Protein AF-A0A849Q627-F1 (afdb_monomer)

Solvent-accessible surface area (backbone atoms only — not comparable to full-atom values): 8346 Å² total; per-residue (Å²): 133,86,80,82,82,82,82,82,79,81,89,58,60,52,47,78,46,69,71,85,58,70,76,41,49,43,70,43,82,43,77,46,55,59,57,72,51,45,88,79,67,60,60,74,44,41,39,39,36,48,64,76,89,47,71,41,65,49,76,66,38,73,50,62,48,81,61,62,48,79,28,56,30,35,42,39,38,34,39,72,90,69,40,69,33,77,47,74,48,75,36,41,29,35,70,74,79,76,76,93,80,70,98,64,100,67,79,82,80,80,78,78,82,77,79,82,85,78,80,81,88,77,82,79,84,83,131

pLDDT: mean 76.51, std 18.68, range [33.34, 95.0]

Secondary structure (DSSP, 8-state):
--------PPPPPPEEEE-----EETTSEEEE-EEEE-SS-PPPEEEEE-SSS-EE-SSSEEEE--S-EEEEEEEEEE-TTS-EEEEEEEEEEEPPPP-TT--------------------------

Sequence (127 aa):
MDTVTIEVHANGLPVVEITPTPAVVMGDTVSFDAEVSDEDGDTLTFLWDFGDDGISTWEAAKHIFVEPGTYTVTLTVTDSEGGVTVRTIEVVVEKPKKDDDDESPGFGTVIVMVSLASALVLLRRRR

Nearest PDB structures (foldseek):
  4tn9-assembly1_A  TM=9.210E-01  e=3.235E-07  Hathewaya histolytica
  4u6t-assembly1_A  TM=9.391E-01  e=3.816E-07  Hathewaya histolytica
  2y72-assembly2_B  TM=8.318E-01  e=6.265E-07  Hathewaya histolytica
  6aem-assembly2_B  TM=8.366E-01  e=5.080E-06  Vibrio anguillarum
  4l9d-assembly2_B  TM=8.098E-01  e=1.296E-05  Vibrio cholerae M66-2

Foldseek 3Di:
DDDDDDDDDDFFAKDKDWDDDEEEEAFDKDKTAIDIDGPVPFDKWKWKDFQPNDIDGDNIDIDGHHDFDKTKIKMWMAGPVGHIDIDIDIYGYDYPPPPPPDPDPDDPDPPPPPPPPDDDDDPPDDD

Radius of gyration: 21.48 Å; Cα contacts (8 Å, |Δi|>4): 204; chains: 1; bounding box: 55×17×81 Å

Structure (mmCIF, N/CA/C/O backbone):
data_AF-A0A849Q627-F1
#
_entry.id   AF-A0A849Q627-F1
#
loop_
_atom_site.group_PDB
_atom_site.id
_atom_site.type_symbol
_atom_site.label_atom_id
_atom_site.label_alt_id
_atom_site.label_comp_id
_atom_site.label_asym_id
_atom_site.label_entity_id
_atom_site.label_seq_id
_atom_site.pdbx_PDB_ins_code
_atom_site.Cartn_x
_atom_site.Cartn_y
_atom_site.Cartn_z
_atom_site.occupancy
_atom_site.B_iso_or_equiv
_atom_site.auth_seq_id
_atom_site.auth_comp_id
_atom_site.auth_asym_id
_atom_site.auth_atom_id
_atom_site.pdbx_PDB_model_num
ATOM 1 N N . MET A 1 1 ? 30.289 -2.653 -44.466 1.00 57.47 1 MET A N 1
ATOM 2 C CA . MET A 1 1 ? 30.068 -1.916 -43.210 1.00 57.47 1 MET A CA 1
ATOM 3 C C . MET A 1 1 ? 28.772 -2.457 -42.666 1.00 57.47 1 MET A C 1
ATOM 5 O O . MET A 1 1 ? 27.744 -2.182 -43.265 1.00 57.47 1 MET A O 1
ATOM 9 N N . ASP A 1 2 ? 28.843 -3.322 -41.661 1.00 55.00 2 ASP A N 1
ATOM 10 C CA . ASP A 1 2 ? 27.645 -3.836 -41.003 1.00 55.00 2 ASP A CA 1
ATOM 11 C C . ASP A 1 2 ? 27.093 -2.737 -40.106 1.00 55.00 2 ASP A C 1
ATOM 13 O O . ASP A 1 2 ? 27.790 -2.207 -39.239 1.00 55.00 2 ASP A O 1
ATOM 17 N N . THR A 1 3 ? 25.864 -2.327 -40.381 1.00 57.28 3 THR A N 1
ATOM 18 C CA . THR A 1 3 ? 25.153 -1.370 -39.546 1.00 57.28 3 THR A CA 1
ATOM 19 C C . THR A 1 3 ? 24.604 -2.136 -38.350 1.00 57.28 3 THR A C 1
ATOM 21 O O . THR A 1 3 ? 23.775 -3.025 -38.512 1.00 57.28 3 THR A O 1
ATOM 24 N N . VAL A 1 4 ? 25.084 -1.810 -37.151 1.00 58.69 4 VAL A N 1
ATOM 25 C CA . VAL A 1 4 ? 24.445 -2.243 -35.906 1.00 58.69 4 VAL A CA 1
ATOM 26 C C . VAL A 1 4 ? 23.244 -1.331 -35.696 1.00 58.69 4 VAL A C 1
ATOM 28 O O . VAL A 1 4 ? 23.407 -0.134 -35.460 1.00 58.69 4 VAL A O 1
ATOM 31 N N . THR A 1 5 ? 22.042 -1.878 -35.831 1.00 55.19 5 THR A N 1
ATOM 32 C CA . THR A 1 5 ? 20.817 -1.177 -35.448 1.00 55.19 5 THR A CA 1
ATOM 33 C C . THR A 1 5 ? 20.731 -1.196 -33.926 1.00 55.19 5 THR A C 1
ATOM 35 O O . THR A 1 5 ? 20.692 -2.268 -33.327 1.00 55.19 5 THR A O 1
ATOM 38 N N . ILE A 1 6 ? 20.749 -0.022 -33.295 1.00 59.06 6 ILE A N 1
ATOM 39 C CA . ILE A 1 6 ? 20.384 0.111 -31.882 1.00 59.06 6 ILE A CA 1
ATOM 40 C C . ILE A 1 6 ? 18.873 0.309 -31.862 1.00 59.06 6 ILE A C 1
ATOM 42 O O . ILE A 1 6 ? 18.385 1.367 -32.258 1.00 59.06 6 ILE A O 1
ATOM 46 N N . GLU A 1 7 ? 18.139 -0.725 -31.471 1.00 62.50 7 GLU A N 1
ATOM 47 C CA . GLU A 1 7 ? 16.712 -0.602 -31.195 1.00 62.50 7 GLU A CA 1
ATOM 48 C C . GLU A 1 7 ? 16.558 0.040 -29.815 1.00 62.50 7 GLU A C 1
ATOM 50 O O . GLU A 1 7 ? 17.022 -0.496 -28.812 1.00 62.50 7 GLU A O 1
ATOM 55 N N . VAL A 1 8 ? 15.966 1.234 -29.777 1.00 60.19 8 VAL A N 1
ATOM 56 C CA . VAL A 1 8 ? 15.510 1.851 -28.529 1.00 60.19 8 VAL A CA 1
ATOM 57 C C . VAL A 1 8 ? 14.092 1.342 -28.304 1.00 60.19 8 VAL A C 1
ATOM 59 O O . VAL A 1 8 ? 13.193 1.723 -29.055 1.00 60.19 8 VAL A O 1
ATOM 62 N N . HIS A 1 9 ? 13.904 0.463 -27.319 1.00 66.44 9 HIS A N 1
ATOM 63 C CA . HIS A 1 9 ? 12.573 0.155 -26.799 1.00 66.44 9 HIS A CA 1
ATOM 64 C C . HIS A 1 9 ? 12.172 1.267 -25.824 1.00 66.44 9 HIS A C 1
ATOM 66 O O . HIS A 1 9 ? 13.022 1.796 -25.107 1.00 66.44 9 HIS A O 1
ATOM 72 N N . ALA A 1 10 ? 10.912 1.691 -25.856 1.00 74.19 10 ALA A N 1
ATOM 73 C CA . ALA A 1 10 ? 10.390 2.604 -24.847 1.00 74.19 10 ALA A CA 1
ATOM 74 C C . ALA A 1 10 ? 9.863 1.760 -23.685 1.00 74.19 10 ALA A C 1
ATOM 76 O O . ALA A 1 10 ? 9.032 0.900 -23.945 1.00 74.19 10 ALA A O 1
ATOM 77 N N . ASN A 1 11 ? 10.324 2.023 -22.460 1.00 78.31 11 ASN A N 1
ATOM 78 C CA . ASN A 1 11 ? 9.850 1.326 -21.263 1.00 78.31 11 ASN A CA 1
ATOM 79 C C . ASN A 1 11 ? 8.341 1.574 -21.043 1.00 78.31 11 ASN A C 1
ATOM 81 O O . ASN A 1 11 ? 7.889 2.730 -21.021 1.00 78.31 11 ASN A O 1
ATOM 85 N N . GLY A 1 12 ? 7.579 0.499 -20.890 1.00 79.56 12 GLY A N 1
ATOM 86 C CA . GLY A 1 12 ? 6.1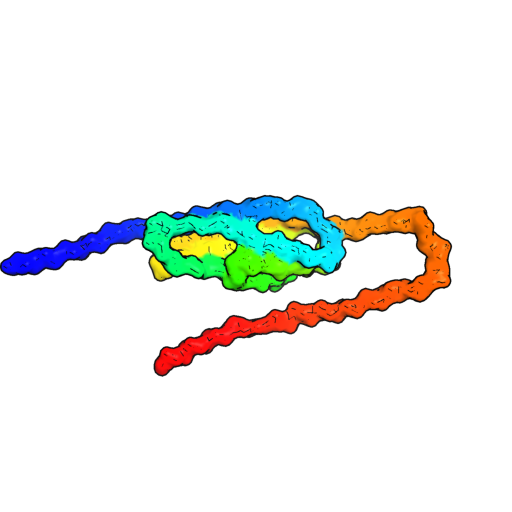91 0.458 -20.473 1.00 79.56 12 GLY A CA 1
ATOM 87 C C . GLY A 1 12 ? 6.078 0.429 -18.952 1.00 79.56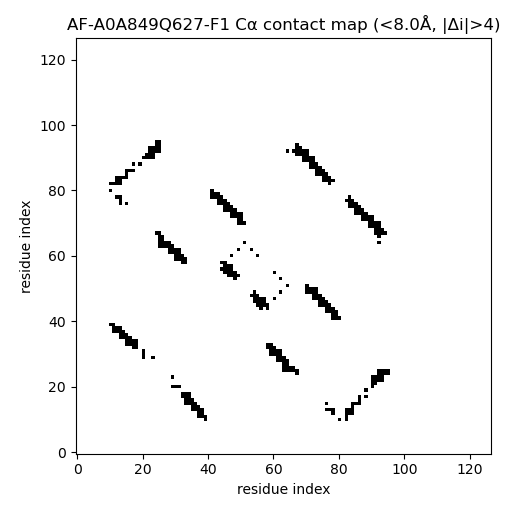 12 GLY A C 1
ATOM 88 O O . GLY A 1 12 ? 6.537 -0.481 -18.284 1.00 79.56 12 GLY A O 1
ATOM 89 N N . LEU A 1 13 ? 5.407 1.433 -18.384 1.00 81.62 13 LEU A N 1
ATOM 90 C CA . LEU A 1 13 ? 5.241 1.527 -16.932 1.00 81.62 13 LEU A CA 1
ATOM 91 C C . LEU A 1 13 ? 4.431 0.344 -16.365 1.00 81.62 13 LEU A C 1
ATOM 93 O O . LEU A 1 13 ? 3.428 -0.048 -16.975 1.00 81.62 13 LEU A O 1
ATOM 97 N N . PRO A 1 14 ? 4.734 -0.114 -15.137 1.00 82.62 14 PRO A N 1
ATOM 98 C CA . PRO A 1 14 ? 3.969 -1.171 -14.493 1.00 82.62 14 PRO A CA 1
ATOM 99 C C . PRO A 1 14 ? 2.525 -0.727 -14.229 1.00 82.62 14 PRO A C 1
ATOM 101 O O . PRO A 1 14 ? 2.262 0.370 -13.729 1.00 82.62 14 PRO A O 1
ATOM 104 N N . VAL A 1 15 ? 1.561 -1.594 -14.507 1.00 84.12 15 VAL A N 1
ATOM 105 C CA . VAL A 1 15 ? 0.149 -1.411 -14.154 1.00 84.12 15 VAL A CA 1
ATOM 106 C C . VAL A 1 15 ? -0.093 -2.051 -12.794 1.00 84.12 15 VAL A C 1
ATOM 108 O O . VAL A 1 15 ? 0.247 -3.211 -12.585 1.00 84.12 15 VAL A O 1
ATOM 111 N N . VAL A 1 16 ? -0.676 -1.285 -11.870 1.00 87.06 16 VAL A N 1
ATOM 112 C CA . VAL A 1 16 ? -0.906 -1.697 -10.479 1.00 87.06 16 VAL A CA 1
ATOM 113 C C . VAL A 1 16 ? -2.373 -1.503 -10.123 1.00 87.06 16 VAL A C 1
ATOM 115 O O . VAL A 1 16 ? -2.895 -0.385 -10.219 1.00 87.06 16 VAL A O 1
ATOM 118 N N . GLU A 1 17 ? -2.995 -2.571 -9.637 1.00 83.81 17 GLU A N 1
ATOM 119 C CA . GLU A 1 17 ? -4.340 -2.587 -9.072 1.00 83.81 17 GLU A CA 1
ATOM 120 C C . GLU A 1 17 ? -4.281 -3.108 -7.631 1.00 83.81 17 GLU A C 1
ATOM 122 O O . GLU A 1 17 ? -3.710 -4.161 -7.351 1.00 83.81 17 GLU A O 1
ATOM 127 N N . ILE A 1 18 ? -4.860 -2.353 -6.695 1.00 80.81 18 ILE A N 1
ATOM 128 C CA . ILE A 1 18 ? -4.949 -2.750 -5.286 1.00 80.81 18 ILE A CA 1
ATOM 129 C C . ILE A 1 18 ? -6.396 -3.147 -5.010 1.00 80.81 18 ILE A C 1
ATOM 131 O O . ILE A 1 18 ? -7.304 -2.322 -5.139 1.00 80.81 18 ILE A O 1
ATOM 135 N N . THR A 1 19 ? -6.626 -4.393 -4.602 1.00 74.75 19 THR A N 1
ATOM 136 C CA . THR A 1 19 ? -7.948 -4.814 -4.125 1.00 74.75 19 THR A CA 1
ATOM 137 C C . THR A 1 19 ? -8.274 -4.129 -2.798 1.00 74.75 19 THR A C 1
ATOM 139 O O . THR A 1 19 ? -7.442 -4.142 -1.890 1.00 74.75 19 THR A O 1
ATOM 142 N N . PRO A 1 20 ? -9.469 -3.529 -2.648 1.00 57.28 20 PRO A N 1
ATOM 143 C CA . PRO A 1 20 ? -9.776 -2.736 -1.471 1.00 57.28 20 PRO A CA 1
ATOM 144 C C . PRO A 1 20 ? -9.919 -3.628 -0.240 1.00 57.28 20 PRO A C 1
ATOM 146 O O . PRO A 1 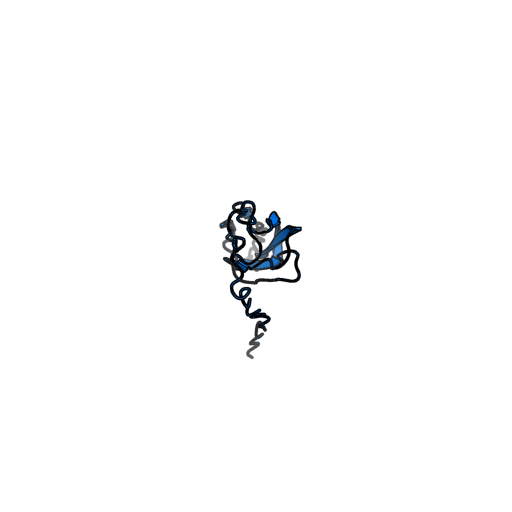20 ? -10.741 -4.547 -0.218 1.00 57.28 20 PRO A O 1
ATOM 149 N N . THR A 1 21 ? -9.184 -3.295 0.815 1.00 67.94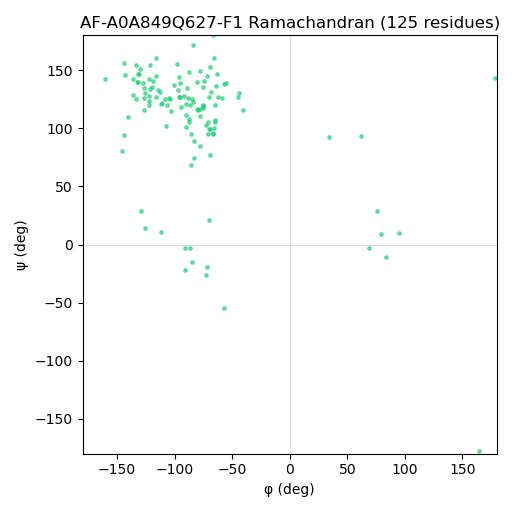 21 THR A N 1
ATOM 150 C CA . THR A 1 21 ? -9.434 -3.834 2.149 1.00 67.94 21 THR A CA 1
ATOM 151 C C . THR A 1 21 ? -10.422 -2.893 2.853 1.00 67.94 21 THR A C 1
ATOM 153 O O . THR A 1 21 ? -10.079 -1.734 3.086 1.00 67.94 21 THR A O 1
ATOM 156 N N . PRO A 1 22 ? -11.675 -3.316 3.124 1.00 68.12 22 PRO A N 1
ATOM 157 C CA . PRO A 1 22 ? -12.680 -2.475 3.783 1.00 68.12 22 PRO A CA 1
ATOM 158 C C . PRO A 1 22 ? -12.293 -2.171 5.240 1.00 68.12 22 PRO A C 1
ATOM 160 O O . PRO A 1 22 ? -11.261 -2.636 5.713 1.00 68.12 22 PRO A O 1
ATOM 163 N N . ALA A 1 23 ? -13.135 -1.406 5.948 1.00 78.75 23 ALA A N 1
ATOM 164 C CA . ALA A 1 23 ? -12.922 -1.026 7.346 1.00 78.75 23 ALA A CA 1
ATOM 165 C C . ALA A 1 23 ? -12.444 -2.203 8.223 1.00 78.75 23 ALA A C 1
ATOM 167 O O . ALA A 1 23 ? -13.039 -3.284 8.208 1.00 78.75 23 ALA A O 1
ATOM 168 N N . VAL A 1 24 ? -11.371 -1.975 8.978 1.00 88.50 24 VAL A N 1
ATOM 169 C CA . VAL A 1 24 ? -10.689 -2.969 9.820 1.00 88.50 24 VAL A CA 1
ATOM 170 C C . VAL A 1 24 ? -10.796 -2.577 11.288 1.00 88.50 24 VAL A C 1
ATOM 172 O O . VAL A 1 24 ? -11.049 -1.418 11.610 1.00 88.50 24 VAL A O 1
ATOM 175 N N . VAL A 1 25 ? -10.592 -3.523 12.198 1.00 89.62 25 VAL A N 1
ATOM 176 C CA . VAL A 1 25 ? -10.573 -3.238 13.638 1.00 89.62 25 VAL A CA 1
ATOM 177 C C . VAL A 1 25 ? -9.131 -3.030 14.095 1.00 89.62 25 VAL A C 1
ATOM 179 O O . VAL A 1 25 ? -8.226 -3.743 13.663 1.00 89.62 25 VAL A O 1
ATOM 182 N N . MET A 1 26 ? -8.897 -2.047 14.968 1.00 90.56 26 MET A N 1
ATOM 183 C CA . MET A 1 26 ? -7.565 -1.813 15.536 1.00 90.56 26 MET A CA 1
ATOM 184 C C . MET A 1 26 ? -7.026 -3.086 16.215 1.00 90.56 26 MET A C 1
ATOM 186 O O . MET A 1 26 ? -7.753 -3.776 16.932 1.00 90.56 26 MET A O 1
ATOM 190 N N . GLY A 1 27 ? -5.741 -3.371 16.027 1.00 87.31 27 GLY A N 1
ATOM 191 C CA . GLY A 1 27 ? -5.083 -4.563 16.566 1.00 87.31 27 GLY A CA 1
ATOM 192 C C . GLY A 1 27 ? -5.241 -5.833 15.720 1.00 87.31 27 GLY A C 1
ATOM 193 O O . GLY A 1 27 ? -4.502 -6.789 15.961 1.00 87.31 27 GLY A O 1
ATOM 194 N N . ASP A 1 28 ? -6.117 -5.845 14.710 1.00 87.88 28 ASP A N 1
ATOM 195 C CA . ASP A 1 28 ? -6.215 -6.965 13.773 1.00 87.88 28 ASP A CA 1
ATOM 196 C C . ASP A 1 28 ? -5.087 -6.931 12.733 1.00 87.88 28 ASP A C 1
ATOM 198 O O . ASP A 1 28 ? -4.592 -5.877 12.329 1.00 87.88 28 ASP A O 1
ATOM 202 N N . THR A 1 29 ? -4.681 -8.117 12.270 1.00 88.81 29 THR A N 1
ATOM 203 C CA . THR A 1 29 ? -3.742 -8.242 11.147 1.00 88.81 29 THR A CA 1
ATOM 204 C C . THR A 1 29 ? -4.477 -8.070 9.827 1.00 88.81 29 THR A C 1
ATOM 206 O O . THR A 1 29 ? -5.297 -8.905 9.447 1.00 88.81 29 THR A O 1
ATOM 209 N N . VAL A 1 30 ? -4.116 -7.024 9.094 1.00 89.00 30 VAL A N 1
ATOM 210 C CA . VAL A 1 30 ? -4.628 -6.705 7.763 1.00 89.00 30 VAL A CA 1
ATOM 211 C C . VAL A 1 30 ? -3.648 -7.226 6.719 1.00 89.00 30 VAL A C 1
ATOM 213 O O . VAL A 1 30 ? -2.440 -7.038 6.859 1.00 89.00 30 VAL A O 1
ATOM 216 N N . SER A 1 31 ? -4.152 -7.908 5.688 1.00 89.44 31 SER A N 1
ATOM 217 C CA . SER A 1 31 ? -3.341 -8.332 4.538 1.00 89.44 31 SER A CA 1
ATOM 218 C C . SER A 1 31 ? -3.568 -7.378 3.371 1.00 89.44 31 SER A C 1
ATOM 220 O O . SER A 1 31 ? -4.700 -6.960 3.123 1.00 89.44 31 SER A O 1
ATOM 222 N N . PHE A 1 32 ? -2.478 -7.022 2.704 1.00 88.12 32 PHE A N 1
ATOM 223 C CA . PHE A 1 32 ? -2.437 -6.156 1.541 1.00 88.12 32 PHE A CA 1
ATOM 224 C C . PHE A 1 32 ? -1.791 -6.921 0.400 1.00 88.12 32 PHE A C 1
ATOM 226 O O . PHE A 1 32 ? -0.657 -7.388 0.517 1.00 88.12 32 PHE A O 1
ATOM 233 N N . ASP A 1 33 ? -2.520 -7.008 -0.699 1.00 87.31 33 ASP A N 1
ATOM 234 C CA . ASP A 1 33 ? -2.100 -7.666 -1.922 1.00 87.31 33 ASP A CA 1
ATOM 235 C C . ASP A 1 33 ? -2.374 -6.704 -3.083 1.00 87.31 33 ASP A C 1
ATOM 237 O O . ASP A 1 33 ? -3.324 -5.912 -3.045 1.00 87.31 33 ASP A O 1
ATOM 241 N N . ALA A 1 34 ? -1.520 -6.750 -4.100 1.00 85.44 34 ALA A N 1
ATOM 242 C CA . ALA A 1 34 ? -1.666 -5.962 -5.313 1.00 85.44 34 ALA A CA 1
ATOM 243 C C . ALA A 1 34 ? -1.485 -6.863 -6.529 1.00 85.44 34 ALA A C 1
ATOM 245 O O . ALA A 1 34 ? -0.605 -7.722 -6.550 1.00 85.44 34 ALA A O 1
ATOM 246 N N . GLU A 1 35 ? -2.309 -6.644 -7.546 1.00 88.50 35 GLU A N 1
ATOM 247 C CA . GLU A 1 35 ? -2.111 -7.238 -8.858 1.00 88.50 35 GLU A CA 1
ATOM 248 C C . GLU A 1 35 ? -1.247 -6.284 -9.674 1.00 88.50 35 GLU A C 1
ATOM 250 O O . GLU A 1 35 ? -1.595 -5.114 -9.866 1.00 88.50 35 GLU A O 1
ATOM 255 N N . VAL A 1 36 ? -0.092 -6.780 -10.116 1.00 88.19 36 VAL A N 1
ATOM 256 C CA . VAL A 1 36 ? 0.872 -5.991 -10.876 1.00 88.19 36 VAL A CA 1
ATOM 257 C C . VAL A 1 36 ? 1.223 -6.701 -12.170 1.00 88.19 36 VAL A C 1
ATOM 259 O O . VAL A 1 36 ? 1.479 -7.904 -12.190 1.00 88.19 36 VAL A O 1
ATOM 262 N N . SER A 1 37 ? 1.232 -5.942 -13.257 1.00 86.38 37 SER A N 1
ATOM 263 C CA . SER A 1 37 ? 1.628 -6.418 -14.577 1.00 86.38 37 SER A CA 1
ATOM 264 C C . SER A 1 37 ? 2.520 -5.396 -15.254 1.00 86.38 37 SER A C 1
ATOM 266 O O . SER A 1 37 ? 2.263 -4.199 -15.158 1.00 86.38 37 SER A O 1
ATOM 268 N N . ASP A 1 38 ? 3.516 -5.882 -15.974 1.00 86.69 38 ASP A N 1
ATOM 269 C CA . ASP A 1 38 ? 4.484 -5.088 -16.715 1.00 86.69 38 ASP A CA 1
ATOM 270 C C . ASP A 1 38 ? 4.607 -5.706 -18.112 1.00 86.69 38 ASP A C 1
ATOM 272 O O . ASP A 1 38 ? 4.770 -6.925 -18.229 1.00 86.69 38 ASP A O 1
ATOM 276 N N . GLU A 1 39 ? 4.397 -4.909 -19.163 1.00 84.00 39 GLU A N 1
ATOM 277 C CA . GLU A 1 39 ? 4.341 -5.423 -20.541 1.00 84.00 39 GLU A CA 1
ATOM 278 C C . GLU A 1 39 ? 5.727 -5.828 -21.064 1.00 84.00 39 GLU A C 1
ATOM 280 O O . GLU A 1 39 ? 5.819 -6.735 -21.898 1.00 84.00 39 GLU A O 1
ATOM 285 N N . ASP A 1 40 ? 6.787 -5.216 -20.534 1.00 85.50 40 ASP A N 1
ATOM 286 C CA . ASP A 1 40 ? 8.182 -5.479 -20.891 1.00 85.50 40 ASP A CA 1
ATOM 287 C C . ASP A 1 40 ? 8.773 -6.662 -20.105 1.00 85.50 40 ASP A C 1
ATOM 289 O O . ASP A 1 40 ? 9.769 -7.273 -20.512 1.00 85.50 40 ASP A O 1
ATOM 293 N N . GLY A 1 41 ? 8.098 -7.075 -19.028 1.00 83.38 41 GLY A N 1
ATOM 294 C CA . GLY A 1 41 ? 8.501 -8.199 -18.189 1.00 83.38 41 GLY A CA 1
ATOM 295 C C . GLY A 1 41 ? 9.676 -7.850 -17.280 1.00 83.38 41 GLY A C 1
ATOM 296 O O . GLY A 1 41 ? 10.474 -8.731 -16.934 1.00 83.38 41 GLY A O 1
ATOM 297 N N . ASP A 1 42 ? 9.790 -6.575 -16.916 1.00 88.44 42 ASP A N 1
ATOM 298 C CA . ASP A 1 42 ? 10.865 -6.063 -16.087 1.00 88.44 42 ASP A CA 1
ATOM 299 C C . ASP A 1 42 ? 10.842 -6.606 -14.655 1.00 88.44 42 ASP A C 1
ATOM 301 O O . ASP A 1 42 ? 9.842 -7.105 -14.128 1.00 88.44 42 ASP A O 1
ATOM 305 N N . THR A 1 43 ? 11.990 -6.508 -13.979 1.00 89.50 43 THR A N 1
ATOM 306 C CA . THR A 1 43 ? 12.053 -6.835 -12.553 1.00 89.50 43 THR A CA 1
ATOM 307 C C . THR A 1 43 ? 11.418 -5.719 -11.740 1.00 89.50 43 THR A C 1
ATOM 309 O O . THR A 1 43 ? 11.920 -4.599 -11.712 1.00 89.50 43 THR A O 1
ATOM 312 N N . LEU A 1 44 ? 10.366 -6.061 -11.002 1.00 92.12 44 LEU A N 1
ATOM 313 C CA . LEU A 1 44 ? 9.618 -5.106 -10.198 1.00 92.12 44 LEU A CA 1
ATOM 314 C C . LEU A 1 44 ? 10.082 -5.085 -8.742 1.00 92.12 44 LEU A C 1
ATOM 316 O O . LEU A 1 44 ? 10.416 -6.107 -8.136 1.00 92.12 44 LEU A O 1
ATOM 320 N N . THR A 1 45 ? 10.063 -3.892 -8.161 1.00 92.06 45 THR A N 1
ATOM 321 C CA . THR A 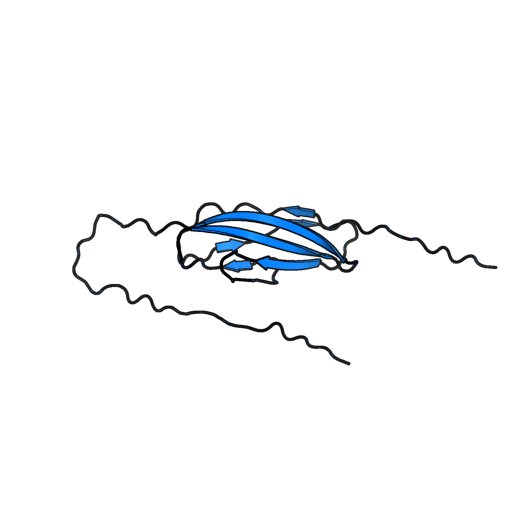1 45 ? 10.314 -3.647 -6.741 1.00 92.06 45 THR A CA 1
ATOM 322 C C . THR A 1 45 ? 9.119 -2.952 -6.114 1.00 92.06 45 THR A C 1
ATOM 324 O O . THR A 1 45 ? 8.495 -2.102 -6.742 1.00 92.06 45 THR A O 1
ATOM 327 N N . PHE A 1 46 ? 8.806 -3.320 -4.872 1.00 92.00 46 PHE A N 1
ATOM 328 C CA . PHE A 1 46 ? 7.596 -2.899 -4.171 1.00 92.00 46 PHE A CA 1
ATOM 329 C C . PHE A 1 46 ? 7.962 -2.111 -2.916 1.00 92.00 46 PHE A C 1
ATOM 331 O O . PHE A 1 46 ? 8.897 -2.472 -2.196 1.00 92.00 46 PHE A O 1
ATOM 338 N N . LEU A 1 47 ? 7.200 -1.058 -2.638 1.00 94.69 47 LEU A N 1
ATOM 339 C CA . LEU A 1 47 ? 7.255 -0.301 -1.397 1.00 94.69 47 LEU A CA 1
ATOM 340 C C . LEU A 1 47 ? 5.839 0.072 -0.967 1.00 94.69 47 LEU A C 1
ATOM 342 O O . LEU A 1 47 ? 5.199 0.928 -1.574 1.00 94.69 47 LEU A O 1
ATOM 346 N N . TRP A 1 48 ? 5.387 -0.561 0.103 1.00 93.81 48 TRP A N 1
ATOM 347 C CA . TRP A 1 48 ? 4.197 -0.191 0.846 1.00 93.81 48 TRP A CA 1
ATOM 348 C C . TRP A 1 48 ? 4.555 0.813 1.940 1.00 93.81 48 TRP A C 1
ATOM 350 O O . TRP A 1 48 ? 5.511 0.598 2.687 1.00 93.81 48 TRP A O 1
ATOM 360 N N . ASP A 1 49 ? 3.747 1.857 2.052 1.00 95.00 49 ASP A N 1
ATOM 361 C CA . ASP A 1 49 ? 3.683 2.805 3.162 1.00 95.00 49 ASP A CA 1
ATOM 362 C C . ASP A 1 49 ? 2.252 2.769 3.706 1.00 95.00 49 ASP A C 1
ATOM 364 O O . ASP A 1 49 ? 1.304 3.007 2.957 1.00 95.00 49 ASP A O 1
ATOM 368 N N . PHE A 1 50 ? 2.075 2.413 4.977 1.00 91.94 50 PHE A N 1
ATOM 369 C CA . PHE A 1 50 ? 0.746 2.248 5.570 1.00 91.94 50 PHE A CA 1
ATOM 370 C C . PHE A 1 50 ? 0.156 3.553 6.124 1.00 91.94 50 PHE A C 1
ATOM 372 O O . PHE A 1 50 ? -0.990 3.554 6.568 1.00 91.94 50 PHE A O 1
ATOM 379 N N . GLY A 1 51 ? 0.897 4.666 6.085 1.00 91.75 51 GLY A N 1
ATOM 380 C CA . GLY A 1 51 ? 0.441 5.967 6.578 1.00 91.75 51 GLY A CA 1
ATOM 381 C C . GLY A 1 51 ? 0.517 6.138 8.100 1.00 91.75 51 GLY A C 1
ATOM 382 O O . GLY A 1 51 ? 0.001 7.125 8.622 1.00 91.75 51 GLY A O 1
ATOM 383 N N . ASP A 1 52 ? 1.150 5.199 8.809 1.00 91.31 52 ASP A N 1
ATOM 384 C CA . ASP A 1 52 ? 1.357 5.190 10.266 1.00 91.31 52 ASP A CA 1
ATOM 385 C C . ASP A 1 52 ? 2.830 4.955 10.663 1.00 91.31 52 ASP A C 1
ATOM 387 O O . ASP A 1 52 ? 3.117 4.384 11.714 1.00 91.31 52 ASP A O 1
ATOM 391 N N . ASP A 1 53 ? 3.763 5.365 9.796 1.00 91.69 53 ASP A N 1
ATOM 392 C CA . ASP A 1 53 ? 5.209 5.073 9.840 1.00 91.69 53 ASP A CA 1
ATOM 393 C C . ASP A 1 53 ? 5.589 3.601 9.557 1.00 91.69 53 ASP A C 1
ATOM 395 O O . ASP A 1 53 ? 6.777 3.262 9.480 1.00 91.69 53 ASP A O 1
ATOM 399 N N . GLY A 1 54 ? 4.609 2.713 9.354 1.00 90.00 54 GLY A N 1
ATOM 400 C CA . GLY A 1 54 ? 4.830 1.343 8.902 1.00 90.00 54 GLY A CA 1
ATOM 401 C C . GLY A 1 54 ? 5.163 1.258 7.408 1.00 90.00 54 GLY A C 1
ATOM 402 O O . GLY A 1 54 ? 4.481 1.852 6.575 1.00 90.00 54 GLY A O 1
ATOM 403 N N . ILE A 1 55 ? 6.173 0.452 7.057 1.00 92.62 55 ILE A N 1
ATOM 404 C CA . ILE A 1 55 ? 6.557 0.178 5.662 1.00 92.62 55 ILE A CA 1
ATOM 405 C C . ILE A 1 55 ? 6.772 -1.317 5.398 1.00 92.62 55 ILE A C 1
ATOM 407 O O . ILE A 1 55 ? 7.149 -2.073 6.297 1.00 92.62 55 ILE A O 1
ATOM 411 N N . SER A 1 56 ? 6.608 -1.744 4.144 1.00 92.06 56 SER A N 1
ATOM 412 C CA . SER A 1 56 ? 6.956 -3.096 3.680 1.00 92.06 56 SER A CA 1
ATOM 413 C C . SER A 1 56 ? 7.529 -3.067 2.264 1.00 92.06 56 SER A C 1
ATOM 415 O O . SER A 1 56 ? 7.103 -2.274 1.436 1.00 92.06 56 SER A O 1
ATOM 417 N N . THR A 1 57 ? 8.480 -3.952 1.962 1.00 92.88 57 THR A N 1
ATOM 418 C CA . THR A 1 57 ? 9.054 -4.107 0.608 1.00 92.88 57 THR A CA 1
ATOM 419 C C . THR A 1 57 ? 8.679 -5.432 -0.057 1.00 92.88 57 THR A C 1
ATOM 421 O O . THR A 1 57 ? 9.290 -5.836 -1.044 1.00 92.88 57 THR A O 1
ATOM 424 N N . TRP A 1 58 ? 7.738 -6.163 0.536 1.00 89.62 58 TRP A N 1
ATOM 425 C CA . TRP A 1 58 ? 7.197 -7.396 -0.027 1.00 89.62 58 TRP A CA 1
ATOM 426 C C . TRP A 1 58 ? 6.028 -7.080 -0.957 1.00 89.62 58 TRP A C 1
ATOM 428 O O . TRP A 1 58 ? 5.290 -6.132 -0.706 1.00 89.62 58 TRP A O 1
ATOM 438 N N . GLU A 1 59 ? 5.849 -7.894 -1.995 1.00 86.12 59 GLU A N 1
ATOM 439 C CA . GLU A 1 59 ? 4.709 -7.808 -2.918 1.00 86.12 59 GLU A CA 1
ATOM 440 C C . GLU A 1 59 ? 3.376 -7.919 -2.162 1.00 86.12 59 GLU A C 1
ATOM 442 O O . GLU A 1 59 ? 2.571 -6.991 -2.193 1.00 86.12 59 GLU A O 1
ATOM 447 N N . ALA A 1 60 ? 3.214 -8.994 -1.382 1.00 86.81 60 ALA A N 1
ATOM 448 C CA . ALA A 1 60 ? 2.147 -9.149 -0.399 1.00 86.81 60 ALA A CA 1
ATOM 449 C C . ALA A 1 60 ? 2.639 -8.719 0.990 1.00 86.81 60 ALA A C 1
ATOM 451 O O . ALA A 1 60 ? 3.660 -9.215 1.483 1.00 86.81 60 ALA A O 1
ATOM 452 N N . ALA A 1 61 ? 1.908 -7.823 1.647 1.00 89.50 61 ALA A N 1
ATOM 453 C CA . ALA A 1 61 ? 2.277 -7.269 2.941 1.00 89.50 61 ALA A CA 1
ATOM 454 C C . ALA A 1 61 ? 1.214 -7.537 4.013 1.00 89.50 61 ALA A C 1
ATOM 456 O O . ALA A 1 61 ? 0.034 -7.730 3.733 1.00 89.50 61 ALA A O 1
ATOM 457 N N . LYS A 1 62 ? 1.644 -7.553 5.276 1.00 88.50 62 LYS A N 1
ATOM 458 C CA . LYS A 1 62 ? 0.751 -7.631 6.435 1.00 88.50 62 LYS A CA 1
ATOM 459 C C . LYS A 1 62 ? 1.075 -6.503 7.391 1.00 88.50 62 LYS A C 1
ATOM 461 O O . LYS A 1 62 ? 2.253 -6.248 7.632 1.00 88.50 62 LYS A O 1
ATOM 466 N N . HIS A 1 63 ? 0.044 -5.884 7.949 1.00 90.94 63 HIS A N 1
ATOM 467 C CA . HIS A 1 63 ? 0.191 -4.762 8.870 1.00 90.94 63 HIS A CA 1
ATOM 468 C C . HIS A 1 63 ? -0.864 -4.787 9.975 1.00 90.94 63 HIS A C 1
ATOM 470 O O . HIS A 1 63 ? -1.927 -5.385 9.807 1.00 90.94 63 HIS A O 1
ATOM 476 N N . ILE A 1 64 ? -0.560 -4.155 11.109 1.00 91.50 64 ILE A N 1
ATOM 477 C CA . ILE A 1 64 ? -1.472 -4.015 12.250 1.00 91.50 64 ILE A CA 1
ATOM 478 C C . ILE A 1 64 ? -1.559 -2.532 12.604 1.00 91.50 64 ILE A C 1
ATOM 480 O O . ILE A 1 64 ? -0.576 -1.954 13.063 1.00 91.50 64 ILE A O 1
ATOM 484 N N . PHE A 1 65 ? -2.747 -1.946 12.462 1.00 90.75 65 PHE A N 1
ATOM 485 C CA . PHE A 1 65 ? -3.012 -0.578 12.905 1.00 90.75 65 PHE A CA 1
ATOM 486 C C . PHE A 1 65 ? -3.363 -0.567 14.394 1.00 90.75 65 PHE A C 1
ATOM 488 O O . PHE A 1 65 ? -4.300 -1.242 14.827 1.00 90.75 65 PHE A O 1
ATOM 495 N N . VAL A 1 66 ? -2.606 0.187 15.190 1.00 91.06 66 VAL A N 1
ATOM 496 C CA . VAL A 1 66 ? -2.756 0.222 16.658 1.00 91.06 66 VAL A CA 1
ATOM 497 C C . VAL A 1 66 ? -3.716 1.302 17.149 1.00 91.06 66 VAL A C 1
ATOM 499 O O . VAL A 1 66 ? -4.264 1.185 18.246 1.00 91.06 66 VAL A O 1
ATOM 502 N N . GLU A 1 67 ? -3.943 2.335 16.341 1.00 91.31 67 GLU A N 1
ATOM 503 C CA . GLU A 1 67 ? -4.853 3.432 16.647 1.00 91.31 67 GLU A CA 1
ATOM 504 C C . GLU A 1 67 ? -6.021 3.454 15.649 1.00 91.31 67 GLU A C 1
ATOM 506 O O . GLU A 1 67 ? -5.860 3.100 14.482 1.00 91.31 67 GLU A O 1
ATOM 511 N N . PRO A 1 68 ? -7.230 3.831 16.092 1.00 91.62 68 PRO A N 1
ATOM 512 C CA . PRO A 1 68 ? -8.352 4.039 15.192 1.00 91.62 68 PRO A CA 1
ATOM 513 C C . PRO A 1 68 ? -8.184 5.355 14.427 1.00 91.62 68 PRO A C 1
ATOM 515 O O . PRO A 1 68 ? -7.799 6.375 15.001 1.00 91.62 68 PRO A O 1
ATOM 518 N N . GLY A 1 69 ? -8.551 5.354 13.151 1.00 92.19 69 GLY A N 1
ATOM 519 C CA . GLY A 1 69 ? -8.361 6.490 12.258 1.00 92.19 69 GLY A CA 1
ATOM 520 C C . GLY A 1 69 ? -8.519 6.103 10.793 1.00 92.19 69 GLY A C 1
ATOM 521 O O . GLY A 1 69 ? -8.819 4.956 10.477 1.00 92.19 69 GLY A O 1
ATOM 522 N N . THR A 1 70 ? -8.321 7.066 9.899 1.00 93.19 70 THR A N 1
ATOM 523 C CA . THR A 1 70 ? -8.228 6.805 8.459 1.00 93.19 70 THR A CA 1
ATOM 524 C C . THR A 1 70 ? -6.768 6.894 8.051 1.00 93.19 70 THR A C 1
ATOM 526 O O . THR A 1 70 ? -6.130 7.919 8.292 1.00 93.19 70 THR A O 1
ATOM 529 N N . TYR A 1 71 ? -6.262 5.837 7.427 1.00 91.38 71 TYR A N 1
ATOM 530 C CA . TYR A 1 71 ? -4.881 5.726 6.977 1.00 91.38 71 TYR A CA 1
ATOM 531 C C . TYR A 1 71 ? -4.824 5.666 5.453 1.00 91.38 71 TYR A C 1
ATOM 533 O O . TYR A 1 71 ? -5.568 4.911 4.823 1.00 91.38 71 TYR A O 1
ATOM 541 N N . THR A 1 72 ? -3.933 6.461 4.863 1.00 93.19 72 THR A N 1
ATOM 542 C CA . THR A 1 72 ? -3.664 6.432 3.422 1.00 93.19 72 THR A CA 1
ATOM 543 C C . THR A 1 72 ? -2.545 5.439 3.154 1.00 93.19 72 THR A C 1
ATOM 545 O O . THR A 1 72 ? -1.373 5.762 3.335 1.00 93.19 72 THR A O 1
ATOM 548 N N . VAL A 1 73 ? -2.904 4.240 2.701 1.00 92.56 73 VAL A N 1
ATOM 549 C CA . VAL A 1 73 ? -1.931 3.213 2.328 1.00 92.56 73 VAL A CA 1
ATOM 550 C C . VAL A 1 73 ? -1.485 3.454 0.892 1.00 92.56 73 VAL A C 1
ATOM 552 O O . VAL A 1 73 ? -2.311 3.533 -0.018 1.00 92.56 73 VAL A O 1
ATOM 555 N N . THR A 1 74 ? -0.179 3.563 0.686 1.00 92.44 74 THR A N 1
ATOM 556 C CA . THR A 1 74 ? 0.452 3.841 -0.604 1.00 92.44 74 THR A CA 1
ATOM 557 C C . THR A 1 74 ? 1.321 2.664 -1.026 1.00 92.44 74 THR A C 1
ATOM 559 O O . THR A 1 74 ? 2.208 2.256 -0.285 1.00 92.44 74 THR A O 1
ATOM 562 N N . LEU A 1 75 ? 1.108 2.149 -2.235 1.00 92.75 75 LEU A N 1
ATOM 563 C CA . LEU A 1 75 ? 2.023 1.232 -2.906 1.00 92.75 75 LEU A CA 1
ATOM 564 C C . LEU A 1 75 ? 2.769 1.979 -4.007 1.00 92.75 75 LEU A C 1
ATOM 566 O O . LEU A 1 75 ? 2.157 2.555 -4.905 1.00 92.75 75 LEU A O 1
ATOM 570 N N . THR A 1 76 ? 4.092 1.916 -3.962 1.00 92.12 76 THR A N 1
ATOM 571 C CA . THR A 1 76 ? 4.981 2.317 -5.050 1.00 92.12 76 THR A CA 1
ATOM 572 C C . THR A 1 76 ? 5.601 1.071 -5.666 1.00 92.12 76 THR A C 1
ATOM 574 O O . THR A 1 76 ? 6.227 0.281 -4.960 1.00 92.12 76 THR A O 1
ATOM 577 N N . VAL A 1 77 ? 5.446 0.908 -6.977 1.00 92.31 77 VAL A N 1
ATOM 578 C CA . VAL A 1 77 ? 6.106 -0.133 -7.767 1.00 92.31 77 VAL A CA 1
ATOM 579 C C . VAL A 1 77 ? 7.094 0.528 -8.713 1.00 92.31 77 VAL A C 1
ATOM 581 O O . VAL A 1 77 ? 6.756 1.514 -9.364 1.00 92.31 77 VAL A O 1
ATOM 584 N N . THR A 1 78 ? 8.322 0.022 -8.758 1.00 90.38 78 THR A N 1
ATOM 585 C CA . THR A 1 78 ? 9.385 0.509 -9.650 1.00 90.38 78 THR A CA 1
ATOM 586 C C . THR A 1 78 ? 9.948 -0.645 -10.467 1.00 90.38 78 THR A C 1
ATOM 588 O O . THR A 1 78 ? 10.293 -1.676 -9.882 1.00 90.38 78 THR A O 1
ATOM 591 N N . ASP A 1 79 ? 10.042 -0.471 -11.782 1.00 91.44 79 ASP A N 1
ATOM 592 C CA . ASP A 1 79 ? 10.663 -1.429 -12.700 1.00 91.44 79 ASP A CA 1
ATOM 593 C C . ASP A 1 79 ? 12.197 -1.255 -12.776 1.00 91.44 79 ASP A C 1
ATOM 595 O O . ASP A 1 79 ? 12.778 -0.316 -12.213 1.00 91.44 79 ASP A O 1
ATOM 599 N N . SER A 1 80 ? 12.885 -2.183 -13.448 1.00 88.56 80 SER A N 1
ATOM 600 C CA . SER A 1 80 ? 14.347 -2.163 -13.588 1.00 88.56 80 SER A CA 1
ATOM 601 C C . SER A 1 80 ? 14.886 -1.079 -14.524 1.00 88.56 80 SER A C 1
ATOM 603 O O . SER A 1 80 ? 16.068 -0.730 -14.417 1.00 88.56 80 SER A O 1
ATOM 605 N N . GLU A 1 81 ? 14.054 -0.538 -15.409 1.00 86.31 81 GLU A N 1
ATOM 606 C CA . GLU A 1 81 ? 14.390 0.541 -16.339 1.00 86.31 81 GLU A CA 1
ATOM 607 C C . GLU A 1 81 ? 14.100 1.940 -15.757 1.00 86.31 81 GLU A C 1
ATOM 609 O O . GLU A 1 81 ? 14.463 2.964 -16.345 1.00 86.31 81 GLU A O 1
ATOM 614 N N . GLY A 1 82 ? 13.545 1.993 -14.542 1.00 84.00 82 GLY A N 1
ATOM 615 C CA . GLY A 1 82 ? 13.307 3.197 -13.753 1.00 84.00 82 GLY A CA 1
ATOM 616 C C . GLY A 1 82 ? 11.905 3.787 -13.892 1.00 84.00 82 GLY A C 1
ATOM 617 O O . GLY A 1 82 ? 11.684 4.907 -13.422 1.00 84.00 82 GLY A O 1
ATOM 618 N N . GLY A 1 83 ? 10.965 3.085 -14.523 1.00 88.06 83 GLY A N 1
ATOM 619 C CA . GLY A 1 83 ? 9.557 3.454 -14.503 1.00 88.06 83 GLY A CA 1
ATOM 620 C C . GLY A 1 83 ? 8.939 3.198 -13.130 1.00 88.06 83 GLY A C 1
ATOM 621 O O . GLY A 1 83 ? 9.335 2.305 -12.381 1.00 88.06 83 GLY A O 1
ATOM 622 N N . VAL A 1 84 ? 8.007 4.072 -12.748 1.00 90.12 84 VAL A N 1
ATOM 623 C CA . VAL A 1 84 ? 7.422 4.103 -11.405 1.00 90.12 84 VAL A CA 1
ATOM 624 C C . VAL A 1 84 ? 5.918 4.283 -11.507 1.00 90.12 84 VAL A C 1
ATOM 626 O O . VAL A 1 84 ? 5.444 5.247 -12.111 1.00 90.12 84 VAL A O 1
ATOM 629 N N . THR A 1 85 ? 5.179 3.415 -10.822 1.00 91.75 85 THR A N 1
ATOM 630 C CA . THR A 1 85 ? 3.730 3.527 -10.649 1.00 91.75 85 THR A CA 1
ATOM 631 C C . THR A 1 85 ? 3.384 3.597 -9.172 1.00 91.75 85 THR A C 1
ATOM 633 O O . THR A 1 85 ? 3.884 2.825 -8.358 1.00 91.75 85 THR A O 1
ATOM 636 N N . VAL A 1 86 ? 2.503 4.536 -8.823 1.00 91.75 86 VAL A N 1
ATOM 637 C CA . VAL A 1 86 ? 2.033 4.749 -7.451 1.00 91.75 86 VAL A CA 1
ATOM 638 C C . VAL A 1 86 ? 0.522 4.560 -7.386 1.00 91.75 86 VAL A C 1
ATOM 640 O O . VAL A 1 86 ? -0.227 5.078 -8.225 1.00 91.75 86 VAL A O 1
ATOM 643 N N . ARG A 1 87 ? 0.065 3.836 -6.365 1.00 92.12 87 ARG A N 1
ATOM 644 C CA . ARG A 1 87 ? -1.348 3.626 -6.047 1.00 92.12 87 ARG A CA 1
ATOM 645 C C . ARG A 1 87 ? -1.613 3.865 -4.572 1.00 92.12 87 ARG A C 1
ATOM 647 O O . ARG A 1 87 ? -0.764 3.598 -3.733 1.00 92.12 87 ARG A O 1
ATOM 654 N N . THR A 1 88 ? -2.803 4.371 -4.273 1.00 90.69 88 THR A N 1
ATOM 655 C CA . THR A 1 88 ? -3.220 4.727 -2.914 1.00 90.69 88 THR A CA 1
ATOM 656 C C . THR A 1 88 ? -4.607 4.180 -2.624 1.00 90.69 88 THR A C 1
ATOM 658 O O . THR A 1 88 ? -5.490 4.289 -3.478 1.00 90.69 88 THR A O 1
ATOM 661 N N . ILE A 1 89 ? -4.813 3.667 -1.415 1.00 90.44 89 ILE A N 1
ATOM 662 C CA . ILE A 1 89 ? -6.125 3.285 -0.884 1.00 90.44 89 ILE A CA 1
ATOM 663 C C . ILE A 1 89 ? -6.325 3.893 0.508 1.00 90.44 89 ILE A C 1
ATOM 665 O O . ILE A 1 89 ? -5.365 4.112 1.245 1.00 90.44 89 ILE A O 1
ATOM 669 N N . GLU A 1 90 ? -7.576 4.158 0.875 1.00 91.25 90 GLU A N 1
ATOM 670 C CA . GLU A 1 90 ? -7.933 4.593 2.227 1.00 91.25 90 GLU A CA 1
ATOM 671 C C . GLU A 1 90 ? -8.391 3.391 3.054 1.00 91.25 90 GLU A C 1
ATOM 673 O O . GLU A 1 90 ? -9.303 2.664 2.656 1.00 91.25 90 GLU A O 1
ATOM 678 N N . VAL A 1 91 ? -7.780 3.202 4.222 1.00 90.44 91 VAL A N 1
ATOM 679 C CA . VAL A 1 91 ? -8.161 2.174 5.195 1.00 90.44 91 VAL A CA 1
ATOM 680 C C . VAL A 1 91 ? -8.751 2.856 6.420 1.00 90.44 91 VAL A C 1
ATOM 682 O O . VAL A 1 91 ? -8.103 3.681 7.061 1.00 90.44 91 VAL A O 1
ATOM 685 N N . VAL A 1 92 ? -9.991 2.505 6.754 1.00 91.69 92 VAL A N 1
ATOM 686 C CA . VAL A 1 92 ? -10.670 3.001 7.957 1.00 91.69 92 VAL A CA 1
ATOM 687 C C . VAL A 1 92 ? -10.478 1.989 9.080 1.00 91.69 92 VAL A C 1
ATOM 689 O O . VAL A 1 92 ? -10.917 0.849 8.969 1.00 91.69 92 VAL A O 1
ATOM 692 N N . VAL A 1 93 ? -9.826 2.402 10.160 1.00 92.56 93 VAL A N 1
ATOM 693 C CA . VAL A 1 93 ? -9.572 1.583 11.346 1.00 92.56 93 VAL A CA 1
ATOM 694 C C . VAL A 1 93 ? -10.544 1.993 12.443 1.00 92.56 93 VAL A C 1
ATOM 696 O O . VAL A 1 93 ? -10.511 3.114 12.957 1.00 92.56 93 VAL A O 1
ATOM 699 N N . GLU A 1 94 ? -11.418 1.070 12.815 1.00 92.31 94 GLU A N 1
ATOM 700 C CA . GLU A 1 94 ? -12.429 1.258 13.842 1.00 92.31 94 GLU A CA 1
ATOM 701 C C . GLU A 1 94 ? -11.971 0.684 15.187 1.00 92.31 94 GLU A C 1
ATOM 703 O O . GLU A 1 94 ? -11.150 -0.233 15.282 1.00 92.31 94 GLU A O 1
ATOM 708 N N . LYS A 1 95 ? -12.533 1.223 16.270 1.00 89.38 95 LYS A N 1
ATOM 709 C CA . LYS A 1 95 ? -12.386 0.611 17.593 1.00 89.38 95 LYS A CA 1
ATOM 710 C C . LYS A 1 95 ? 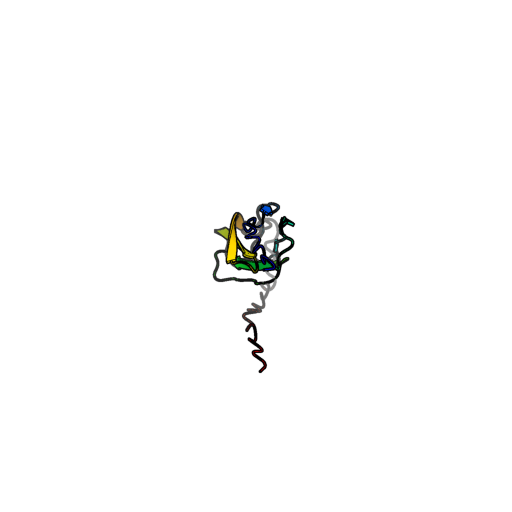-13.176 -0.702 17.637 1.00 89.38 95 LYS A C 1
ATOM 712 O O . LYS A 1 95 ? -14.211 -0.797 16.975 1.00 89.38 95 LYS A O 1
ATOM 717 N N . PRO A 1 96 ? -12.775 -1.669 18.480 1.00 85.19 96 PRO A N 1
ATOM 718 C CA . PRO A 1 96 ? -13.606 -2.826 18.755 1.00 85.19 96 PRO A CA 1
ATOM 719 C C . PRO A 1 96 ? -14.950 -2.332 19.279 1.00 85.19 96 PRO A C 1
ATOM 721 O O . PRO A 1 96 ? -15.004 -1.394 20.087 1.00 85.19 96 PRO A O 1
ATOM 724 N N . LYS A 1 97 ? -16.037 -2.954 18.823 1.00 80.88 97 LYS A N 1
ATOM 725 C CA . LYS A 1 97 ? -17.344 -2.719 19.431 1.00 80.88 97 LYS A CA 1
ATOM 726 C C . LYS A 1 97 ? -17.213 -3.098 20.902 1.00 80.88 97 LYS A C 1
ATOM 728 O O . LYS A 1 97 ? -16.717 -4.176 21.215 1.00 80.88 97 LYS A O 1
ATOM 733 N N . LYS A 1 98 ? -17.579 -2.184 21.802 1.00 72.00 98 LYS A N 1
ATOM 734 C CA . LYS A 1 98 ? -17.773 -2.580 23.193 1.00 72.00 98 LYS A CA 1
ATOM 735 C C . LYS A 1 98 ? -18.948 -3.544 23.186 1.00 72.00 98 LYS A C 1
ATOM 737 O O . LYS A 1 98 ? -20.025 -3.165 22.736 1.00 72.00 98 LYS A O 1
ATOM 742 N N . ASP A 1 99 ? -18.724 -4.770 23.628 1.00 68.44 99 ASP A N 1
ATOM 743 C CA . ASP A 1 99 ? -19.827 -5.645 23.985 1.00 68.44 99 ASP A CA 1
ATOM 744 C C . ASP A 1 99 ? -20.504 -4.988 25.197 1.00 68.44 99 ASP A C 1
ATOM 746 O O . ASP A 1 99 ? -19.941 -4.961 26.290 1.00 68.44 99 ASP A O 1
ATOM 750 N N . ASP A 1 100 ? -21.673 -4.377 24.999 1.00 59.72 100 ASP A N 1
ATOM 751 C CA . ASP A 1 100 ? -22.446 -3.694 26.050 1.00 59.72 100 ASP A CA 1
ATOM 752 C C . ASP A 1 100 ? -23.071 -4.682 27.077 1.00 59.72 100 ASP A C 1
ATOM 754 O O . ASP A 1 100 ? -24.000 -4.315 27.791 1.00 59.72 100 ASP A O 1
ATOM 758 N N . ASP A 1 101 ? -22.553 -5.916 27.201 1.00 59.00 101 ASP A N 1
ATOM 759 C CA . ASP A 1 101 ? -23.189 -7.027 27.933 1.00 59.00 101 ASP A CA 1
ATOM 760 C C . ASP A 1 101 ? -22.333 -7.721 29.026 1.00 59.00 101 ASP A C 1
ATOM 762 O O . ASP A 1 101 ? -22.735 -8.782 29.499 1.00 59.00 101 ASP A O 1
ATOM 766 N N . ASP A 1 102 ? -21.198 -7.181 29.503 1.00 55.50 102 ASP A N 1
ATOM 767 C CA . ASP A 1 102 ? -20.499 -7.807 30.654 1.00 55.50 102 ASP A CA 1
ATOM 768 C C . ASP A 1 102 ? -19.799 -6.811 31.600 1.00 55.50 102 ASP A C 1
ATOM 770 O O . ASP A 1 102 ? -18.582 -6.626 31.601 1.00 55.50 102 ASP A O 1
ATOM 774 N N . GLU A 1 103 ? -20.583 -6.193 32.489 1.00 55.88 103 GLU A N 1
ATOM 775 C CA . GLU A 1 103 ? -20.082 -5.769 33.803 1.00 55.88 103 GLU A CA 1
ATOM 776 C C . GLU A 1 103 ? -19.812 -7.025 34.661 1.00 55.88 103 GLU A C 1
ATOM 778 O O . GLU A 1 103 ? -20.581 -7.372 35.559 1.00 55.88 103 GLU A O 1
ATOM 783 N N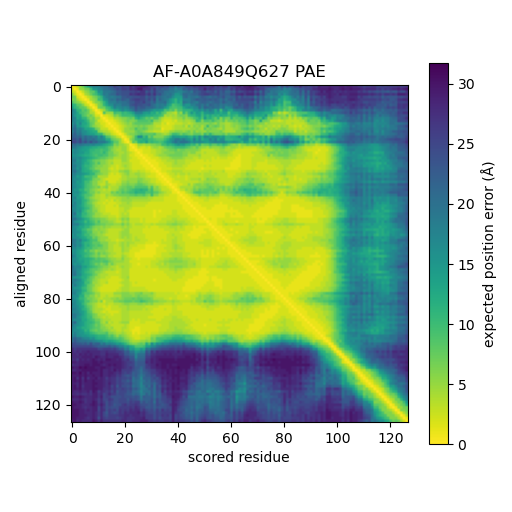 . SER A 1 104 ? -18.705 -7.725 34.405 1.00 60.69 104 SER A N 1
ATOM 784 C CA . SER A 1 104 ? -18.155 -8.705 35.346 1.00 60.69 104 SER A CA 1
ATOM 785 C C . SER A 1 104 ? -16.818 -8.193 35.892 1.00 60.69 104 SER A C 1
ATOM 787 O O . SER A 1 104 ? -15.890 -7.924 35.121 1.00 60.69 104 SER A O 1
ATOM 789 N N . PRO A 1 105 ? -16.660 -8.006 37.219 1.00 55.31 105 PRO A N 1
ATOM 790 C CA . PRO A 1 105 ? -15.418 -7.514 37.793 1.00 55.31 105 PRO A CA 1
ATOM 791 C C . PRO A 1 105 ? -14.408 -8.667 37.834 1.00 55.31 105 PRO A C 1
ATOM 793 O O . PRO A 1 105 ? -14.270 -9.363 38.838 1.00 55.31 105 PRO A O 1
ATOM 796 N N . GLY A 1 106 ? -13.700 -8.891 36.729 1.00 49.19 106 GLY A N 1
ATOM 797 C CA . GLY A 1 106 ? -12.724 -9.969 36.611 1.00 49.19 106 GLY A CA 1
ATOM 798 C C . GLY A 1 106 ? -11.530 -9.556 35.766 1.00 49.19 106 GLY A C 1
ATOM 799 O O . GLY A 1 106 ? -11.581 -9.670 34.554 1.00 49.19 106 GLY A O 1
ATOM 800 N N . PHE A 1 107 ? -10.474 -9.072 36.429 1.00 51.31 107 PHE A N 1
ATOM 801 C CA . PHE A 1 107 ? -9.103 -8.885 35.925 1.00 51.31 107 PHE A CA 1
ATOM 802 C C . PHE A 1 107 ? -8.979 -8.488 34.447 1.00 51.31 107 PHE A C 1
ATOM 804 O O . PHE A 1 107 ? -8.856 -9.336 33.567 1.00 51.3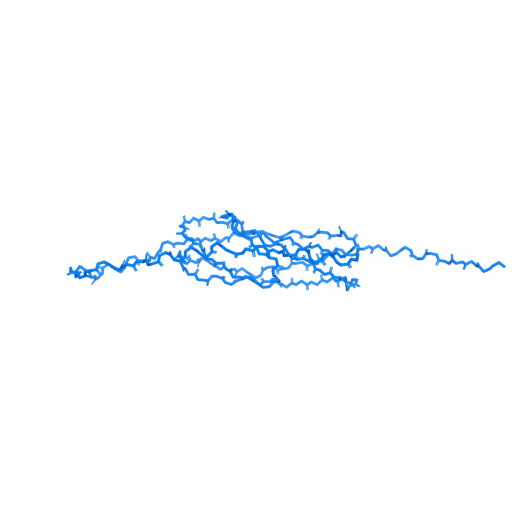1 107 PHE A O 1
ATOM 811 N N . GLY A 1 108 ? -8.934 -7.173 34.211 1.00 43.72 108 GLY A N 1
ATOM 812 C CA . GLY A 1 108 ? -8.694 -6.590 32.896 1.00 43.72 108 GLY A CA 1
ATOM 813 C C . GLY A 1 108 ? -7.541 -7.271 32.159 1.00 43.72 108 GLY A C 1
ATOM 814 O O . GLY A 1 108 ? -6.435 -7.410 32.685 1.00 43.72 108 GLY A O 1
ATOM 815 N N . THR A 1 109 ? -7.847 -7.699 30.939 1.00 43.31 109 THR A N 1
ATOM 816 C CA . THR A 1 109 ? -6.928 -8.256 29.954 1.00 43.31 109 THR A CA 1
ATOM 817 C C . THR A 1 109 ? -5.611 -7.484 29.944 1.00 43.31 109 THR A C 1
ATOM 819 O O . THR A 1 109 ? -5.562 -6.305 29.592 1.00 43.31 109 THR A O 1
ATOM 822 N N . VAL A 1 110 ? -4.524 -8.158 30.319 1.00 34.66 110 VAL A N 1
ATOM 823 C CA . VAL A 1 110 ? -3.166 -7.663 30.092 1.00 34.66 110 VAL A CA 1
ATOM 824 C C . VAL A 1 110 ? -2.912 -7.775 28.592 1.00 34.66 110 VAL A C 1
ATOM 826 O O . VAL A 1 110 ? -2.549 -8.842 28.101 1.00 34.66 110 VAL A O 1
ATOM 829 N N . ILE A 1 111 ? -3.135 -6.693 27.845 1.00 46.19 111 ILE A N 1
ATOM 830 C CA . ILE A 1 111 ? -2.675 -6.616 26.457 1.00 46.19 111 ILE A CA 1
ATOM 831 C C . ILE A 1 111 ? -1.151 -6.504 26.521 1.00 46.19 111 ILE A C 1
ATOM 833 O O . ILE A 1 111 ? -0.590 -5.447 26.814 1.00 46.19 111 ILE A O 1
ATOM 837 N N . VAL A 1 112 ? -0.474 -7.632 26.316 1.00 33.34 112 VAL A N 1
ATOM 838 C CA . VAL A 1 112 ? 0.975 -7.674 26.130 1.00 33.34 112 VAL A CA 1
ATOM 839 C C . VAL A 1 112 ? 1.263 -7.028 24.776 1.00 33.34 112 VAL A C 1
ATOM 841 O O . VAL A 1 112 ? 1.097 -7.650 23.732 1.00 33.34 112 VAL A O 1
ATOM 844 N N . MET A 1 113 ? 1.661 -5.757 24.802 1.00 45.69 113 MET A N 1
ATOM 845 C CA . MET A 1 113 ? 2.129 -5.020 23.628 1.00 45.69 113 MET A CA 1
ATOM 846 C C . MET A 1 113 ? 3.451 -5.639 23.160 1.00 45.69 113 MET A C 1
ATOM 848 O O . MET A 1 113 ? 4.520 -5.315 23.676 1.00 45.69 113 MET A O 1
ATOM 852 N N . VAL A 1 114 ? 3.390 -6.557 22.195 1.00 39.50 114 VAL A N 1
ATOM 853 C CA . VAL A 1 114 ? 4.576 -6.964 21.439 1.00 39.50 114 VAL A CA 1
ATOM 854 C C . VAL A 1 114 ? 4.759 -5.935 20.331 1.00 39.50 114 VAL A C 1
ATOM 856 O O . VAL A 1 114 ? 4.226 -6.080 19.236 1.00 39.50 114 VAL A O 1
ATOM 859 N N . SER A 1 115 ? 5.496 -4.864 20.622 1.00 40.94 115 SER A N 1
ATOM 860 C CA . SER A 1 115 ? 5.992 -3.971 19.578 1.00 40.94 115 SER A CA 1
ATOM 861 C C . SER A 1 115 ? 6.984 -4.751 18.719 1.00 40.94 115 SER A C 1
ATOM 863 O O . SER A 1 115 ? 8.137 -4.941 19.110 1.00 40.94 115 SER A O 1
ATOM 865 N N . LEU A 1 116 ? 6.548 -5.223 17.551 1.00 39.91 116 LEU A N 1
ATOM 866 C CA . LEU A 1 116 ? 7.445 -5.803 16.558 1.00 39.91 116 LEU A CA 1
ATOM 867 C C . LEU A 1 116 ? 8.023 -4.681 15.684 1.00 39.91 116 LEU A C 1
ATOM 869 O O . LEU A 1 116 ? 7.719 -4.559 14.506 1.00 39.91 116 LEU A O 1
ATOM 873 N N . ALA A 1 117 ? 8.873 -3.840 16.270 1.00 42.06 117 ALA A N 1
ATOM 874 C CA . ALA A 1 117 ? 9.770 -3.006 15.479 1.00 42.06 117 ALA A CA 1
ATOM 875 C C . ALA A 1 117 ? 11.025 -3.835 15.178 1.00 42.06 117 ALA A C 1
ATOM 877 O O . ALA A 1 117 ? 11.926 -3.953 16.009 1.00 42.06 117 ALA A O 1
ATOM 878 N N . SER A 1 118 ? 11.070 -4.484 14.016 1.00 39.56 118 SER A N 1
ATOM 879 C CA . SER A 1 118 ? 12.282 -5.113 13.474 1.00 39.56 118 SER A CA 1
ATOM 880 C C . SER A 1 118 ? 12.127 -5.341 11.972 1.00 39.56 118 SER A C 1
ATOM 882 O O . SER A 1 118 ? 11.078 -5.802 11.550 1.00 39.56 118 SER A O 1
ATOM 884 N N . ALA A 1 119 ? 13.118 -5.188 11.098 1.00 38.28 119 ALA A N 1
ATOM 885 C CA . ALA A 1 119 ? 14.382 -4.454 11.053 1.00 38.28 119 ALA A CA 1
ATOM 886 C C . ALA A 1 119 ? 15.019 -4.808 9.689 1.00 38.28 119 ALA A C 1
ATOM 888 O O . ALA A 1 119 ? 14.994 -5.967 9.286 1.00 38.28 119 ALA A O 1
ATOM 889 N N . LEU A 1 120 ? 15.686 -3.830 9.068 1.00 38.53 120 LEU A N 1
ATOM 890 C CA . LEU A 1 120 ? 16.912 -3.992 8.272 1.00 38.53 120 LEU A CA 1
ATOM 891 C C . LEU A 1 120 ? 16.858 -4.875 7.002 1.00 38.53 120 LEU A C 1
ATOM 893 O O . LEU A 1 120 ? 17.214 -6.054 7.016 1.00 38.53 120 LEU A O 1
ATOM 897 N N . VAL A 1 121 ? 16.612 -4.245 5.848 1.00 39.94 121 VAL A N 1
ATOM 898 C CA . VAL A 1 121 ? 17.064 -4.792 4.558 1.00 39.94 121 VAL A CA 1
ATOM 899 C C . VAL A 1 121 ? 18.588 -4.652 4.479 1.00 39.94 121 VAL A C 1
ATOM 901 O O . VAL A 1 121 ? 19.150 -3.571 4.314 1.00 39.94 121 VAL A O 1
ATOM 904 N N . LEU A 1 122 ? 19.269 -5.783 4.643 1.00 40.41 122 LEU A N 1
ATOM 905 C CA . LEU A 1 122 ? 20.702 -5.941 4.432 1.00 40.41 122 LEU A CA 1
ATOM 906 C C . LEU A 1 122 ? 21.039 -5.723 2.949 1.00 40.41 122 LEU A C 1
ATOM 908 O O . LEU A 1 122 ? 20.816 -6.609 2.123 1.00 40.41 122 LEU A O 1
ATOM 912 N N . LEU A 1 123 ? 21.671 -4.596 2.606 1.00 39.88 123 LEU A N 1
ATOM 913 C CA . LEU A 1 123 ? 22.372 -4.469 1.329 1.00 39.88 123 LEU A CA 1
ATOM 914 C C . LEU A 1 123 ? 23.579 -5.415 1.341 1.00 39.88 123 LEU A C 1
ATOM 916 O O . LEU A 1 1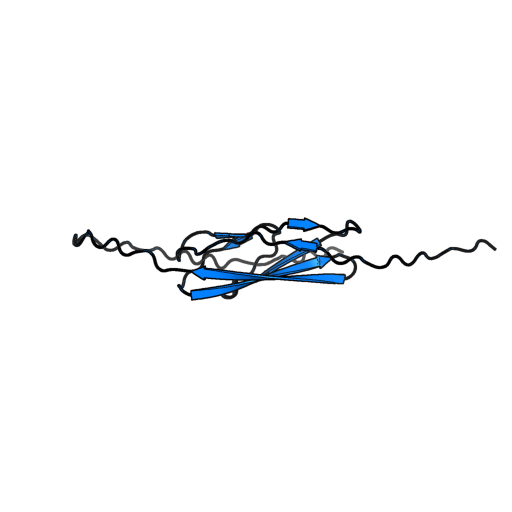23 ? 24.662 -5.078 1.825 1.00 39.88 123 LEU A O 1
ATOM 920 N N . ARG A 1 124 ? 23.426 -6.612 0.773 1.00 51.69 124 ARG A N 1
ATOM 921 C CA . ARG A 1 124 ? 24.567 -7.483 0.483 1.00 51.69 124 ARG A CA 1
ATOM 922 C C . ARG A 1 124 ? 25.190 -7.065 -0.846 1.00 51.69 124 ARG A C 1
ATOM 924 O O . ARG A 1 124 ? 25.054 -7.748 -1.855 1.00 51.69 124 ARG A O 1
ATOM 931 N N . ARG A 1 125 ? 25.916 -5.946 -0.851 1.00 55.47 125 ARG A N 1
ATOM 932 C CA . ARG A 1 125 ? 26.800 -5.606 -1.973 1.00 55.47 125 ARG A CA 1
ATOM 933 C C . ARG A 1 125 ? 28.016 -6.536 -1.904 1.00 55.47 125 ARG A C 1
ATOM 935 O O . ARG A 1 125 ? 28.882 -6.370 -1.053 1.00 55.47 125 ARG A O 1
ATOM 942 N N . ARG A 1 126 ? 28.056 -7.562 -2.757 1.00 58.97 126 ARG A N 1
ATOM 943 C CA . ARG A 1 126 ? 29.271 -8.344 -3.033 1.00 58.97 126 ARG A CA 1
ATOM 944 C C . ARG A 1 126 ? 29.778 -7.991 -4.427 1.00 58.97 126 ARG A C 1
ATOM 946 O O . ARG A 1 126 ? 29.256 -8.510 -5.407 1.00 58.97 126 ARG A O 1
ATOM 953 N N . ARG A 1 127 ? 30.818 -7.167 -4.491 1.00 50.91 127 ARG A N 1
ATOM 954 C CA . ARG A 1 127 ? 32.138 -7.542 -5.016 1.00 50.91 127 ARG A CA 1
ATOM 955 C C . ARG A 1 127 ? 33.168 -6.554 -4.498 1.00 50.91 127 ARG A C 1
ATOM 957 O O . ARG A 1 127 ? 32.844 -5.349 -4.479 1.00 50.91 127 ARG A O 1
#

Mean predicted aligned error: 12.17 Å